Protein AF-A0A377DD03-F1 (afdb_monomer)

Solvent-accessible surface area (backbone atoms only — not comparable to full-atom values): 10450 Å² total; per-residue (Å²): 136,85,83,81,88,78,77,73,43,60,95,46,94,56,39,33,28,30,59,56,65,58,50,51,52,51,53,53,51,51,52,51,52,51,34,69,74,68,68,54,56,79,88,73,60,91,75,84,88,88,83,75,86,72,66,22,42,79,55,59,41,99,81,73,42,70,43,42,57,22,41,38,35,85,21,43,83,40,44,66,60,45,52,52,38,53,76,70,54,41,49,77,67,42,28,86,76,68,76,48,82,81,52,36,24,37,48,73,48,42,50,53,49,53,50,32,30,73,71,65,78,33,94,53,97,63,56,60,92,69,85,69,70,64,73,69,82,76,78,58,96,71,80,71,85,77,97,77,82,88,71,86,70,73,76,86,73,85,73,85,74,92,120

Nearest PDB structures (foldseek):
  6k79-assembly1_A  TM=8.846E-01  e=1.568E-05  Thermococcus kodakarensis KOD1
  6k78-assembly2_C-3  TM=9.388E-01  e=6.557E-05  Thermococcus kodakarensis KOD1
  5vm1-assembly1_A  TM=8.134E-01  e=2.816E-05  Brucella ovis ATCC 25840
  5vm1-assembly6_B  TM=8.526E-01  e=6.557E-05  Brucella ovis ATCC 25840
  3ifr-assembly3_B-2  TM=8.626E-01  e=2.114E-04  Rhodospirillum rubrum ATCC 11170

Foldseek 3Di:
DDDDDFDWDPPDVQFTWGDPVVVVVNVVVVVVVVCVVVVDDPVNDPDDDDDDQDFWAFDAAPVRHTQFTTTHLSHCPLVVVQVVCVVVVVQVVPCVPPVDGDDCRHNVSNVVVVVCCQVVVDPDPGGHNPDPPVVVPPPPPDPDDDDPPPDPPPPPDDDPPPD

pLDDT: mean 77.98, std 24.58, range [25.12, 97.31]

Mean predicted aligned error: 10.6 Å

Organism: Escherichia coli (NCBI:txid562)

Structure (mmCIF, N/CA/C/O backbone):
data_AF-A0A377DD03-F1
#
_entry.id   AF-A0A377DD03-F1
#
loop_
_atom_site.group_PDB
_atom_site.id
_atom_site.type_symbol
_atom_site.label_atom_id
_atom_site.label_alt_id
_atom_site.label_comp_id
_atom_site.label_asym_id
_atom_site.label_entity_id
_atom_site.label_seq_id
_atom_site.pdbx_PDB_ins_code
_atom_site.Cartn_x
_atom_site.Cartn_y
_atom_site.Cartn_z
_atom_site.occupancy
_atom_site.B_iso_or_equiv
_atom_site.auth_seq_id
_atom_site.auth_comp_id
_atom_site.auth_asym_id
_atom_site.auth_atom_id
_atom_site.pdbx_PDB_model_num
ATOM 1 N N . MET A 1 1 ? -12.851 15.167 17.782 1.00 70.62 1 MET A N 1
ATOM 2 C CA . MET A 1 1 ? -12.193 13.926 17.329 1.00 70.62 1 MET A CA 1
ATOM 3 C C . MET A 1 1 ? -10.802 14.255 16.816 1.00 70.62 1 MET A C 1
ATOM 5 O O . MET A 1 1 ? -10.672 15.134 15.965 1.00 70.62 1 MET A O 1
ATOM 9 N N . LYS A 1 2 ? -9.768 13.626 17.378 1.00 79.19 2 LYS A N 1
ATOM 10 C CA . LYS A 1 2 ? -8.372 13.896 17.029 1.00 79.19 2 LYS A CA 1
ATOM 11 C C . LYS A 1 2 ? -8.042 13.337 15.643 1.00 79.19 2 LYS A C 1
ATOM 13 O O . LYS A 1 2 ? -8.440 12.231 15.291 1.00 79.19 2 LYS A O 1
ATOM 18 N N . ARG A 1 3 ? -7.292 14.098 14.843 1.00 87.75 3 ARG A N 1
ATOM 19 C CA . ARG A 1 3 ? -6.663 13.587 13.617 1.00 87.75 3 ARG A CA 1
ATOM 20 C C . ARG A 1 3 ? -5.268 13.094 13.976 1.00 87.75 3 ARG A C 1
ATOM 22 O O . ARG A 1 3 ? -4.473 13.877 14.492 1.00 87.75 3 ARG A O 1
ATOM 29 N N . LEU A 1 4 ? -4.978 11.823 13.711 1.00 91.75 4 LEU A N 1
ATOM 30 C CA . LEU A 1 4 ? -3.625 11.287 13.843 1.00 91.75 4 LEU A CA 1
ATOM 31 C C . LEU A 1 4 ? -2.901 11.449 12.500 1.00 91.75 4 LEU A C 1
ATOM 33 O O . LEU A 1 4 ? -3.339 10.854 11.512 1.00 91.75 4 LEU A O 1
ATOM 37 N N . PRO A 1 5 ? -1.852 12.286 12.418 1.00 92.06 5 PRO A N 1
ATOM 38 C CA . PRO A 1 5 ? -1.042 12.361 11.216 1.00 92.06 5 PRO A CA 1
ATOM 39 C C . PRO A 1 5 ? -0.274 11.052 11.047 1.00 92.06 5 PRO A C 1
ATOM 41 O O . PRO A 1 5 ? 0.191 10.462 12.016 1.00 92.06 5 PRO A O 1
ATOM 44 N N . LEU A 1 6 ? -0.130 10.628 9.799 1.00 91.38 6 LEU A N 1
ATOM 45 C CA . LEU A 1 6 ? 0.630 9.448 9.422 1.00 91.38 6 LEU A CA 1
ATOM 46 C C . LEU A 1 6 ? 1.695 9.918 8.436 1.00 91.38 6 LEU A C 1
ATOM 48 O O . LEU A 1 6 ? 1.367 10.406 7.346 1.00 91.38 6 LEU A O 1
ATOM 52 N N . CYS A 1 7 ? 2.964 9.802 8.812 1.00 91.94 7 CYS A N 1
ATOM 53 C CA . CYS A 1 7 ? 4.076 10.295 8.004 1.00 91.94 7 CYS A CA 1
ATOM 54 C C . CYS A 1 7 ? 4.408 9.326 6.866 1.00 91.94 7 CYS A C 1
ATOM 56 O O . CYS A 1 7 ? 4.352 8.107 7.021 1.00 91.94 7 CYS A O 1
ATOM 58 N N . ALA A 1 8 ? 4.719 9.873 5.689 1.00 93.62 8 ALA A N 1
ATOM 59 C CA . ALA A 1 8 ? 5.322 9.087 4.620 1.00 93.62 8 ALA A CA 1
ATOM 60 C C . ALA A 1 8 ? 6.829 8.997 4.868 1.00 93.62 8 ALA A C 1
ATOM 62 O O . ALA A 1 8 ? 7.464 9.995 5.210 1.00 93.62 8 ALA A O 1
ATOM 63 N N . LEU A 1 9 ? 7.396 7.816 4.660 1.00 95.88 9 LEU A N 1
ATOM 64 C CA . LEU A 1 9 ? 8.833 7.595 4.725 1.00 95.88 9 LEU A CA 1
ATOM 65 C C . LEU A 1 9 ? 9.437 7.843 3.336 1.00 95.88 9 LEU A C 1
ATOM 67 O O . LEU A 1 9 ? 8.863 7.442 2.325 1.00 95.88 9 LEU A O 1
ATOM 71 N N . SER A 1 10 ? 10.598 8.494 3.276 1.00 95.25 10 SER A N 1
ATOM 72 C CA . SER A 1 10 ? 11.324 8.766 2.026 1.00 95.25 10 SER A CA 1
ATOM 73 C C . SER A 1 10 ? 12.794 8.364 2.184 1.00 95.25 10 SER A C 1
ATOM 75 O O . SER A 1 10 ? 13.660 9.235 2.277 1.00 95.25 10 SER A O 1
ATOM 77 N N . PRO A 1 11 ? 13.099 7.054 2.251 1.00 92.12 11 PRO A N 1
ATOM 78 C CA . PRO A 1 11 ? 14.461 6.575 2.501 1.00 92.12 11 PRO A CA 1
ATOM 79 C C . PRO A 1 11 ? 15.438 6.912 1.364 1.00 92.12 11 PRO A C 1
ATOM 81 O O . PRO A 1 11 ? 16.643 6.969 1.588 1.00 92.12 11 PRO A O 1
ATOM 84 N N . GLN A 1 12 ? 14.935 7.136 0.145 1.00 93.44 12 GLN A N 1
ATOM 85 C CA . GLN A 1 12 ? 15.714 7.568 -1.017 1.00 93.44 12 GLN A CA 1
ATOM 86 C C . GLN A 1 12 ? 14.920 8.594 -1.839 1.00 93.44 12 GLN A C 1
ATOM 88 O O . GLN A 1 12 ? 13.686 8.597 -1.784 1.00 93.44 12 GLN A O 1
ATOM 93 N N . PRO A 1 13 ? 15.583 9.446 -2.644 1.00 94.56 13 PRO A N 1
ATOM 94 C CA . PRO A 1 13 ? 14.894 10.356 -3.550 1.00 94.56 13 PRO A CA 1
ATOM 95 C C . PRO A 1 13 ? 13.894 9.631 -4.461 1.00 94.56 13 PRO A C 1
ATOM 97 O O . PRO A 1 13 ? 14.221 8.650 -5.129 1.00 94.56 13 PRO A O 1
ATOM 100 N N . GLY A 1 14 ? 12.655 10.124 -4.486 1.00 93.94 14 GLY A N 1
ATOM 101 C CA . GLY A 1 14 ? 11.568 9.540 -5.276 1.00 93.94 14 GLY A CA 1
ATOM 102 C C . GLY A 1 14 ? 10.924 8.292 -4.666 1.00 93.94 14 GLY A C 1
ATOM 103 O O . GLY A 1 14 ? 9.982 7.770 -5.260 1.00 93.94 14 GLY A O 1
ATOM 104 N N . TRP A 1 15 ? 11.386 7.822 -3.504 1.00 95.12 15 TRP A N 1
ATOM 105 C CA . TRP A 1 15 ? 10.738 6.741 -2.768 1.00 95.12 15 TRP A CA 1
ATOM 106 C C . TRP A 1 15 ? 9.686 7.326 -1.829 1.00 95.12 15 TRP A C 1
ATOM 108 O O . TRP A 1 15 ? 9.913 8.348 -1.187 1.00 95.12 15 TRP A O 1
ATOM 118 N N . ALA A 1 16 ? 8.531 6.681 -1.754 1.00 96.00 16 ALA A N 1
ATOM 119 C CA . ALA A 1 16 ? 7.448 7.058 -0.865 1.00 96.00 16 ALA A CA 1
ATOM 120 C C . ALA A 1 16 ? 6.885 5.791 -0.224 1.00 96.00 16 ALA A C 1
ATOM 122 O O . ALA A 1 16 ? 6.252 4.971 -0.886 1.00 96.00 16 ALA A O 1
ATOM 123 N N . GLU A 1 17 ? 7.127 5.635 1.070 1.00 95.31 17 GLU A N 1
ATOM 124 C CA . GLU A 1 17 ? 6.822 4.428 1.827 1.00 95.31 17 GLU A CA 1
ATOM 125 C C . GLU A 1 17 ? 5.899 4.704 3.017 1.00 95.31 17 GLU A C 1
ATOM 127 O O . GLU A 1 17 ? 5.704 5.848 3.442 1.00 95.31 17 GLU A O 1
ATOM 132 N N . ARG A 1 18 ? 5.312 3.635 3.557 1.00 94.38 18 ARG A N 1
ATOM 133 C CA . ARG A 1 18 ? 4.502 3.660 4.774 1.00 94.38 18 ARG A CA 1
ATOM 134 C C . ARG A 1 18 ? 4.904 2.541 5.714 1.00 94.38 18 ARG A C 1
ATOM 136 O O . ARG A 1 18 ? 4.910 1.383 5.297 1.00 94.38 18 ARG A O 1
ATOM 143 N N . ASP A 1 19 ? 5.133 2.880 6.976 1.00 94.19 19 ASP A N 1
ATOM 144 C CA . ASP A 1 19 ? 5.173 1.875 8.031 1.00 94.19 19 ASP A CA 1
ATOM 145 C C . ASP A 1 19 ? 3.760 1.295 8.218 1.00 94.19 19 ASP A C 1
ATOM 147 O O . ASP A 1 19 ? 2.799 1.999 8.546 1.00 94.19 19 ASP A O 1
ATOM 151 N N . MET A 1 20 ? 3.615 0.000 7.934 1.00 93.12 20 MET A N 1
ATOM 152 C CA . MET A 1 20 ? 2.328 -0.692 8.009 1.00 93.12 20 MET A CA 1
ATOM 153 C C . MET A 1 20 ? 1.897 -0.979 9.453 1.00 93.12 20 MET A C 1
ATOM 155 O O . MET A 1 20 ? 0.697 -1.050 9.720 1.00 93.12 20 MET A O 1
ATOM 159 N N . ALA A 1 21 ? 2.847 -1.125 10.381 1.00 92.19 21 ALA A N 1
ATOM 160 C CA . ALA A 1 21 ? 2.547 -1.312 11.794 1.00 92.19 21 ALA A CA 1
ATOM 161 C C . ALA A 1 21 ? 2.049 -0.001 12.416 1.00 92.19 21 ALA A C 1
ATOM 163 O O . ALA A 1 21 ? 1.025 -0.013 13.099 1.00 92.19 21 ALA A O 1
ATOM 164 N N . GLU A 1 22 ? 2.701 1.127 12.110 1.00 95.00 22 GLU A N 1
ATOM 165 C CA . GLU A 1 22 ? 2.238 2.460 12.524 1.00 95.00 22 GLU A CA 1
ATOM 166 C C . GLU A 1 22 ? 0.836 2.749 11.969 1.00 95.00 22 GLU A C 1
ATOM 168 O O . GLU A 1 22 ? -0.059 3.149 12.713 1.00 95.00 22 GLU A O 1
ATOM 173 N N . LEU A 1 23 ? 0.606 2.469 10.677 1.00 94.31 23 LEU A N 1
ATOM 174 C CA . LEU A 1 23 ? -0.711 2.622 10.051 1.00 94.31 23 LEU A CA 1
ATOM 175 C C . LEU A 1 23 ? -1.797 1.859 10.818 1.00 94.31 23 LEU A C 1
ATOM 177 O O . LEU A 1 23 ? -2.835 2.434 11.150 1.00 94.31 23 LEU A O 1
ATOM 181 N N . TRP A 1 24 ? -1.549 0.586 11.131 1.00 93.31 24 TRP A N 1
ATOM 182 C CA . TRP A 1 24 ? -2.497 -0.239 11.877 1.00 93.31 24 TRP A CA 1
ATOM 183 C C . TRP A 1 24 ? -2.745 0.295 13.292 1.00 93.31 24 TRP A C 1
ATOM 185 O O . TRP A 1 24 ? -3.896 0.416 13.719 1.00 93.31 24 TRP A O 1
ATOM 195 N N . GLN A 1 25 ? -1.684 0.676 14.006 1.00 94.81 25 GLN A N 1
ATOM 196 C CA . GLN A 1 25 ? -1.781 1.246 15.350 1.00 94.81 25 GLN A CA 1
ATOM 197 C C . GLN A 1 25 ? -2.593 2.546 15.361 1.00 94.81 25 GLN A C 1
ATOM 199 O O . GLN A 1 25 ? -3.467 2.712 16.213 1.00 94.81 25 GLN A O 1
ATOM 204 N N . CYS A 1 26 ? -2.371 3.440 14.396 1.00 95.25 26 CYS A N 1
ATOM 205 C CA . CYS A 1 26 ? -3.150 4.667 14.255 1.00 95.25 26 CYS A CA 1
ATOM 206 C C . CYS A 1 26 ? -4.628 4.382 13.963 1.00 95.25 26 CYS A C 1
ATOM 208 O O . CYS A 1 26 ? -5.491 5.004 14.581 1.00 95.25 26 CYS A O 1
ATOM 210 N N . CYS A 1 27 ? -4.942 3.432 13.074 1.00 94.38 27 CYS A N 1
ATOM 211 C CA . CYS A 1 27 ? -6.327 3.025 12.818 1.00 94.38 27 CYS A CA 1
ATOM 212 C C . CYS A 1 27 ? -7.013 2.532 14.101 1.00 94.38 27 CYS A C 1
ATOM 214 O O . CYS A 1 27 ? -8.110 2.990 14.425 1.00 94.38 27 CYS A O 1
ATOM 216 N N . MET A 1 28 ? -6.352 1.655 14.863 1.00 95.00 28 MET A N 1
ATOM 217 C CA . MET A 1 28 ? -6.873 1.147 16.137 1.00 95.00 28 MET A CA 1
ATOM 218 C C . MET A 1 28 ? -7.063 2.257 17.171 1.00 95.00 28 MET A C 1
ATOM 220 O O . MET A 1 28 ? -8.086 2.291 17.851 1.00 95.00 28 MET A O 1
ATOM 224 N N . ALA A 1 29 ? -6.114 3.188 17.272 1.00 95.75 29 ALA A N 1
ATOM 225 C CA . ALA A 1 29 ? -6.204 4.314 18.194 1.00 95.75 29 ALA A CA 1
ATOM 226 C C . ALA A 1 29 ? -7.400 5.226 17.875 1.00 95.75 29 ALA A C 1
ATOM 228 O O . ALA A 1 29 ? -8.153 5.575 18.780 1.00 95.75 29 ALA A O 1
ATOM 229 N N . VAL A 1 30 ? -7.619 5.559 16.597 1.00 95.62 30 VAL A N 1
ATOM 230 C CA . VAL A 1 30 ? -8.748 6.405 16.169 1.00 95.62 30 VAL A CA 1
ATOM 231 C C . VAL A 1 30 ? -10.092 5.715 16.407 1.00 95.62 30 VAL A C 1
ATOM 233 O O . VAL A 1 30 ? -11.029 6.361 16.871 1.00 95.62 30 VAL A O 1
ATOM 236 N N . ILE A 1 31 ? -10.196 4.413 16.118 1.00 94.81 31 ILE A N 1
ATOM 237 C CA . ILE A 1 31 ? -11.427 3.645 16.361 1.00 94.81 31 ILE A CA 1
ATOM 238 C C . ILE A 1 31 ? -11.730 3.586 17.860 1.00 94.81 31 ILE A C 1
ATOM 240 O O . ILE A 1 31 ? -12.855 3.867 18.262 1.00 94.81 31 ILE A O 1
ATOM 244 N N . ARG A 1 32 ? -10.733 3.287 18.700 1.00 94.62 32 ARG A N 1
ATOM 245 C CA . ARG A 1 32 ? -10.906 3.276 20.160 1.00 94.62 32 ARG A CA 1
ATOM 246 C C . ARG A 1 32 ? -11.341 4.639 20.685 1.00 94.62 32 ARG A C 1
ATOM 248 O O . ARG A 1 32 ? -12.317 4.713 21.419 1.00 94.62 32 ARG A O 1
ATOM 255 N N . GLU A 1 33 ? -10.677 5.714 20.260 1.00 95.44 33 GLU A N 1
ATOM 256 C CA . GLU A 1 33 ? -11.053 7.079 20.648 1.00 95.44 33 GLU A CA 1
ATOM 257 C C . GLU A 1 33 ? -12.499 7.404 20.243 1.00 95.44 33 GLU A C 1
ATOM 259 O O . GLU A 1 33 ? -13.233 7.999 21.031 1.00 95.44 33 GLU A O 1
ATOM 264 N N . LEU A 1 34 ? -12.936 6.983 19.049 1.00 95.00 34 LEU A N 1
ATOM 265 C CA . LEU A 1 34 ? -14.314 7.169 18.588 1.00 95.00 34 LEU A CA 1
ATOM 266 C C . LEU A 1 34 ? -15.330 6.472 19.498 1.00 95.00 34 LEU A C 1
ATOM 268 O O . LEU A 1 34 ? -16.335 7.080 19.868 1.00 95.00 34 LEU A O 1
ATOM 272 N N . LEU A 1 35 ? -15.084 5.207 19.845 1.00 95.12 35 LEU A N 1
ATOM 273 C CA . LEU A 1 35 ? -15.987 4.427 20.695 1.00 95.12 35 LEU A CA 1
ATOM 274 C C . LEU A 1 35 ? -16.048 5.015 22.103 1.00 95.12 35 LEU A C 1
ATOM 276 O O . LEU A 1 35 ? -17.138 5.291 22.597 1.00 95.12 35 LEU A O 1
ATOM 280 N N . THR A 1 36 ? -14.895 5.337 22.695 1.00 95.19 36 THR A N 1
ATOM 281 C CA . THR A 1 36 ? -14.833 5.997 24.006 1.00 95.19 36 THR A CA 1
ATOM 282 C C . THR A 1 36 ? -15.567 7.338 24.002 1.00 95.19 36 THR A C 1
ATOM 284 O O . THR A 1 36 ? -16.290 7.646 24.943 1.00 95.19 36 THR A O 1
ATOM 287 N N . HIS A 1 37 ? -15.400 8.147 22.952 1.00 95.12 37 HIS A N 1
ATOM 288 C CA . HIS A 1 37 ? -16.025 9.467 22.874 1.00 95.12 37 HIS A CA 1
ATOM 289 C C . HIS A 1 37 ? -17.536 9.407 22.615 1.00 95.12 37 HIS A C 1
ATOM 291 O O . HIS A 1 37 ? -18.275 10.242 23.129 1.00 95.12 37 HIS A O 1
ATOM 297 N N . SER A 1 38 ? -17.997 8.446 21.812 1.00 95.44 38 SER A N 1
ATOM 298 C CA . SER A 1 38 ? -19.418 8.287 21.479 1.00 95.44 38 SER A CA 1
ATOM 299 C C . SER A 1 38 ? -20.215 7.526 22.541 1.00 95.44 38 SER A C 1
ATOM 301 O O . SER A 1 38 ? -21.434 7.664 22.583 1.00 95.44 38 SER A O 1
ATOM 303 N N . GLY A 1 39 ? -19.550 6.715 23.372 1.00 95.75 39 GLY A N 1
ATOM 304 C CA . GLY A 1 39 ? -20.199 5.808 24.324 1.00 95.75 39 GLY A CA 1
ATOM 305 C C . GLY A 1 39 ? -20.939 4.640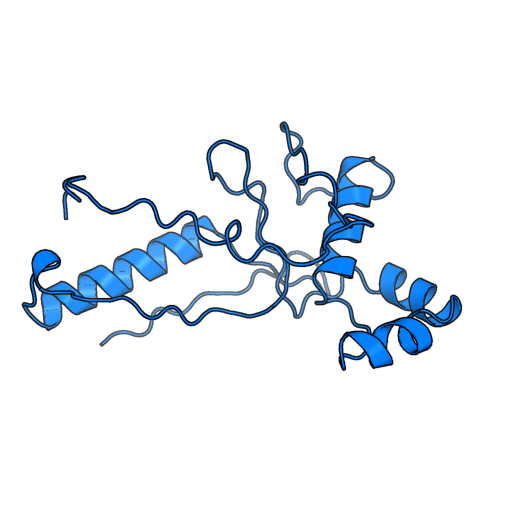 23.662 1.00 95.75 39 GLY A C 1
ATOM 306 O O . GLY A 1 39 ? -21.647 3.904 24.346 1.00 95.75 39 GLY A O 1
ATOM 307 N N . VAL A 1 40 ? -20.802 4.474 22.342 1.00 95.81 40 VAL A N 1
ATOM 308 C CA . VAL A 1 40 ? -21.412 3.377 21.585 1.00 95.81 40 VAL A CA 1
ATOM 309 C C . VAL A 1 40 ? -20.585 2.115 21.786 1.00 95.81 40 VAL A C 1
ATOM 311 O O . VAL A 1 40 ? -19.371 2.117 21.574 1.00 95.81 40 VAL A O 1
ATOM 314 N N . SER A 1 41 ? -21.251 1.025 22.160 1.00 95.38 41 SER A N 1
ATOM 315 C CA . SER A 1 41 ? -20.608 -0.282 22.277 1.00 95.38 41 SER A CA 1
ATOM 316 C C . SER A 1 41 ? -20.295 -0.858 20.898 1.00 95.38 41 SER A C 1
ATOM 318 O O . SER A 1 41 ? -21.066 -0.670 19.952 1.00 95.38 41 SER A O 1
ATOM 320 N N . GLY A 1 42 ? -19.199 -1.611 20.774 1.00 93.56 42 GLY A N 1
ATOM 321 C CA . GLY A 1 42 ? -18.828 -2.265 19.514 1.00 93.56 42 GLY A CA 1
ATOM 322 C C . GLY A 1 42 ? -19.931 -3.178 18.961 1.00 93.56 42 GLY A C 1
ATOM 323 O O . GLY A 1 42 ? -20.129 -3.253 17.752 1.00 93.56 42 GLY A O 1
ATOM 324 N N . GLU A 1 43 ? -20.714 -3.797 19.844 1.00 96.19 43 GLU A N 1
ATOM 325 C CA . GLU A 1 43 ? -21.843 -4.681 19.532 1.00 96.19 43 GLU A CA 1
ATOM 326 C C . GLU A 1 43 ? -23.019 -3.952 18.866 1.00 96.19 43 GLU A C 1
ATOM 328 O O . GLU A 1 43 ? -23.852 -4.586 18.222 1.00 96.19 43 GLU A O 1
ATOM 333 N N . GLN A 1 44 ? -23.103 -2.625 18.998 1.00 96.69 44 GLN A N 1
ATOM 334 C CA . GLN A 1 44 ? -24.154 -1.813 18.376 1.00 96.69 44 GLN A CA 1
ATOM 335 C C . GLN A 1 44 ? -23.801 -1.403 16.935 1.00 96.69 44 GLN A C 1
ATOM 337 O O . GLN A 1 44 ? -24.634 -0.827 16.231 1.00 96.69 44 GLN A O 1
ATOM 342 N N . ILE A 1 45 ? -22.577 -1.682 16.474 1.00 95.75 45 ILE A N 1
ATOM 343 C CA . ILE A 1 45 ? -22.109 -1.328 15.132 1.00 95.75 45 ILE A CA 1
ATOM 344 C C . ILE A 1 45 ? -22.629 -2.355 14.123 1.00 95.75 45 ILE A C 1
ATOM 346 O O . ILE A 1 45 ? -22.113 -3.462 14.005 1.00 95.75 45 ILE A O 1
ATOM 350 N N . VAL A 1 46 ? -23.630 -1.961 13.336 1.00 97.00 46 VAL A N 1
ATOM 351 C CA . VAL A 1 46 ? -24.263 -2.834 12.328 1.00 97.00 46 VAL A CA 1
ATOM 352 C C . VAL A 1 46 ? -23.491 -2.929 11.005 1.00 97.00 46 VAL A C 1
ATOM 354 O O . VAL A 1 46 ? -23.839 -3.731 10.141 1.00 97.00 46 VAL A O 1
ATOM 357 N N . GLY A 1 47 ? -22.453 -2.111 10.813 1.00 95.94 47 GLY A N 1
ATOM 358 C CA . GLY A 1 47 ? -21.657 -2.118 9.590 1.00 95.94 47 GLY A CA 1
ATOM 359 C C . GLY A 1 47 ? -20.439 -1.202 9.644 1.00 95.94 47 GLY A C 1
ATOM 360 O O . GLY A 1 47 ? -20.387 -0.250 10.419 1.00 95.94 47 GLY A O 1
ATOM 361 N N . ILE A 1 48 ? -19.458 -1.494 8.788 1.00 95.25 48 ILE A N 1
ATOM 362 C CA . ILE A 1 48 ? -18.215 -0.727 8.661 1.00 95.25 48 ILE A CA 1
ATOM 363 C C . ILE A 1 48 ? -17.997 -0.399 7.185 1.00 95.25 48 ILE A C 1
ATOM 365 O O . ILE A 1 48 ? -17.900 -1.291 6.343 1.00 95.25 48 ILE A O 1
ATOM 369 N N . GLY A 1 49 ? -17.903 0.894 6.877 1.00 96.31 49 GLY A N 1
ATOM 370 C CA . GLY A 1 49 ? -17.448 1.383 5.580 1.00 96.31 49 GLY A CA 1
ATOM 371 C C . GLY A 1 49 ? -15.950 1.659 5.624 1.00 96.31 49 GLY A C 1
ATOM 372 O O . GLY A 1 49 ? -15.487 2.402 6.486 1.00 96.31 49 GLY A O 1
ATOM 373 N N . ILE A 1 50 ? -15.190 1.081 4.695 1.00 93.56 50 ILE A N 1
ATOM 374 C CA . ILE A 1 50 ? -13.746 1.302 4.601 1.00 93.56 50 ILE A CA 1
ATOM 375 C C . ILE A 1 50 ? -13.469 2.200 3.399 1.00 93.56 50 ILE A C 1
ATOM 377 O O . ILE A 1 50 ? -13.800 1.860 2.265 1.00 93.56 50 ILE A O 1
ATOM 381 N N . SER A 1 51 ? -12.817 3.329 3.658 1.00 93.06 51 SER A N 1
ATOM 382 C CA . SER A 1 51 ? -12.171 4.145 2.636 1.00 93.06 51 SER A CA 1
ATOM 383 C C . SER A 1 51 ? -10.678 4.156 2.921 1.00 93.06 51 SER A C 1
ATOM 385 O O . SER A 1 51 ? -10.262 4.391 4.054 1.00 93.06 51 SER A O 1
ATOM 387 N N . ALA A 1 52 ? -9.875 3.878 1.901 1.00 89.38 52 ALA A N 1
ATOM 388 C CA . ALA A 1 52 ? -8.436 3.726 2.036 1.00 89.38 52 ALA A CA 1
ATOM 389 C C . ALA A 1 52 ? -7.708 4.395 0.873 1.00 89.38 52 ALA A C 1
ATOM 391 O O . ALA A 1 52 ? -8.294 4.725 -0.162 1.00 89.38 52 ALA A O 1
ATOM 392 N N . GLN A 1 53 ? -6.400 4.569 1.045 1.00 86.31 53 GLN A N 1
ATOM 393 C CA . GLN A 1 53 ? -5.536 4.982 -0.046 1.00 86.31 53 GLN A CA 1
ATOM 394 C C . GLN A 1 53 ? -5.630 3.967 -1.195 1.00 86.31 53 GLN A C 1
ATOM 396 O O . GLN A 1 53 ? -5.466 2.765 -0.999 1.00 86.31 53 GLN A O 1
ATOM 401 N N . GLY A 1 54 ? -5.886 4.462 -2.404 1.00 87.75 54 GLY A N 1
ATOM 402 C CA . GLY A 1 54 ? -5.863 3.638 -3.606 1.00 87.75 54 GLY A CA 1
ATOM 403 C C . GLY A 1 54 ? -4.443 3.414 -4.123 1.00 87.75 54 GLY A C 1
ATOM 404 O O . GLY A 1 54 ? -3.588 4.296 -4.008 1.00 87.75 54 GLY A O 1
ATOM 405 N N . LYS A 1 55 ? -4.244 2.281 -4.809 1.00 90.94 55 LYS A N 1
ATOM 406 C CA . LYS A 1 55 ? -2.994 1.920 -5.503 1.00 90.94 55 LYS A CA 1
ATOM 407 C C . LYS A 1 55 ? -1.792 1.783 -4.546 1.00 90.94 55 LYS A C 1
ATOM 409 O O . LYS A 1 55 ? -1.961 1.737 -3.333 1.00 90.94 55 LYS A O 1
ATOM 414 N N . GLY A 1 56 ? -0.581 1.666 -5.094 1.00 90.88 56 GLY A N 1
ATOM 415 C CA . GLY A 1 56 ? 0.602 1.278 -4.322 1.00 90.88 56 GLY A CA 1
ATOM 416 C C . GLY A 1 56 ? 0.692 -0.237 -4.121 1.00 90.88 56 GLY A C 1
ATOM 417 O O . GLY A 1 56 ? 0.033 -1.004 -4.829 1.00 90.88 56 GLY A O 1
ATOM 418 N N . LEU A 1 57 ? 1.532 -0.663 -3.180 1.00 92.31 57 LEU A N 1
ATOM 419 C CA . LEU A 1 57 ? 1.803 -2.069 -2.898 1.00 92.31 57 LEU A CA 1
ATOM 420 C C . LEU A 1 57 ? 1.995 -2.307 -1.398 1.00 92.31 57 LEU A C 1
ATOM 422 O O . LEU A 1 57 ? 2.887 -1.732 -0.782 1.00 92.31 57 LEU A O 1
ATOM 426 N N . PHE A 1 58 ? 1.174 -3.195 -0.845 1.00 92.31 58 PHE A N 1
ATOM 427 C CA . PHE A 1 58 ? 1.168 -3.591 0.561 1.00 92.31 58 PHE A CA 1
ATOM 428 C C . PHE A 1 58 ? 1.321 -5.112 0.589 1.00 92.31 58 PHE A C 1
ATOM 430 O O . PHE A 1 58 ? 0.389 -5.830 0.229 1.00 92.31 58 PHE A O 1
ATOM 437 N N . LEU A 1 59 ? 2.518 -5.598 0.915 1.00 89.38 59 LEU A N 1
ATOM 438 C CA . LEU A 1 59 ? 2.831 -7.025 0.882 1.00 89.38 59 LEU A CA 1
ATOM 439 C C . LEU A 1 59 ? 2.760 -7.615 2.286 1.00 89.38 59 LEU A C 1
ATOM 441 O O . LEU A 1 59 ? 3.398 -7.111 3.211 1.00 89.38 59 LEU A O 1
ATOM 445 N N . LEU A 1 60 ? 2.012 -8.705 2.410 1.00 87.94 60 LEU A N 1
ATOM 446 C CA . LEU A 1 60 ? 1.896 -9.495 3.626 1.00 87.94 60 LEU A CA 1
ATOM 447 C C . LEU A 1 60 ? 2.466 -10.894 3.387 1.00 87.94 60 LEU A C 1
ATOM 449 O O . LEU A 1 60 ? 2.408 -11.410 2.268 1.00 87.94 60 LEU A O 1
ATOM 453 N N . ASP A 1 61 ? 3.011 -11.496 4.438 1.00 83.69 61 ASP A N 1
ATOM 454 C CA . ASP A 1 61 ? 3.373 -12.906 4.456 1.00 83.69 61 ASP A CA 1
ATOM 455 C C . ASP A 1 61 ? 2.128 -13.795 4.659 1.00 83.69 61 ASP A C 1
ATOM 457 O O . ASP A 1 61 ? 0.997 -13.326 4.796 1.00 83.69 61 ASP A O 1
ATOM 461 N N . LYS A 1 62 ? 2.334 -15.114 4.701 1.00 85.12 62 LYS A N 1
ATOM 462 C CA . LYS A 1 62 ? 1.267 -16.107 4.930 1.00 85.12 62 LYS A CA 1
ATOM 463 C C . LYS A 1 62 ? 0.593 -16.022 6.309 1.00 85.12 62 LYS A C 1
ATOM 465 O O . LYS A 1 62 ? -0.414 -16.688 6.522 1.00 85.12 62 LYS A O 1
ATOM 470 N N . ASN A 1 63 ? 1.175 -15.268 7.237 1.00 87.44 63 ASN A N 1
ATOM 471 C CA . ASN A 1 63 ? 0.684 -15.044 8.592 1.00 87.44 63 ASN A CA 1
ATOM 472 C C . ASN A 1 63 ? 0.133 -13.617 8.760 1.00 87.44 63 ASN A C 1
ATOM 474 O O . ASN A 1 63 ? 0.063 -13.124 9.886 1.00 87.44 63 ASN A O 1
ATOM 478 N N . ASP A 1 64 ? -0.201 -12.945 7.652 1.00 86.00 64 ASP A N 1
ATOM 479 C CA . ASP A 1 64 ? -0.700 -11.570 7.602 1.00 86.00 64 ASP A CA 1
ATOM 480 C C . ASP A 1 64 ? 0.269 -10.524 8.195 1.00 86.00 64 ASP A C 1
ATOM 482 O O . ASP A 1 64 ? -0.140 -9.427 8.584 1.00 86.00 64 ASP A O 1
ATOM 486 N N . LYS A 1 65 ? 1.576 -10.822 8.249 1.00 85.31 65 LYS A N 1
ATOM 487 C CA . LYS A 1 65 ? 2.600 -9.877 8.715 1.00 85.31 65 LYS A CA 1
ATOM 488 C C . LYS A 1 65 ? 3.177 -9.069 7.553 1.00 85.31 65 LYS A C 1
ATOM 490 O O . LYS A 1 65 ? 3.470 -9.645 6.507 1.00 85.31 65 LYS A O 1
ATOM 495 N N . PRO A 1 66 ? 3.425 -7.758 7.725 1.00 87.56 66 PRO A N 1
ATOM 496 C CA . PRO A 1 66 ? 4.102 -6.952 6.712 1.00 87.56 66 PRO A CA 1
ATOM 497 C C . PRO A 1 66 ? 5.473 -7.524 6.322 1.00 87.56 66 PRO A C 1
ATOM 499 O O . PRO A 1 66 ? 6.334 -7.737 7.180 1.00 87.56 66 PRO A O 1
ATOM 502 N N . LEU A 1 67 ? 5.699 -7.713 5.018 1.00 86.12 67 LEU A N 1
ATOM 503 C CA . LEU A 1 67 ? 6.998 -8.122 4.455 1.00 86.12 67 LEU A CA 1
ATOM 504 C C . LEU A 1 67 ? 8.009 -6.962 4.363 1.00 86.12 67 LEU A C 1
ATOM 506 O O . LEU A 1 67 ? 9.178 -7.167 4.038 1.00 86.12 67 LEU A O 1
ATOM 510 N N . GLY A 1 68 ? 7.561 -5.744 4.656 1.00 87.75 68 GLY A N 1
ATOM 511 C CA . GLY A 1 68 ? 8.326 -4.505 4.624 1.00 87.75 68 GLY A CA 1
ATOM 512 C C . GLY A 1 68 ? 7.388 -3.306 4.743 1.00 87.75 68 GLY A C 1
ATOM 513 O O . GLY A 1 68 ? 6.200 -3.465 5.037 1.00 87.75 68 GLY A O 1
ATOM 514 N N . ASN A 1 69 ? 7.912 -2.109 4.487 1.00 92.94 69 ASN A N 1
ATOM 515 C CA . ASN A 1 69 ? 7.070 -0.926 4.335 1.00 92.94 69 ASN A CA 1
ATOM 516 C C . ASN A 1 69 ? 6.198 -1.052 3.081 1.00 92.94 69 ASN A C 1
ATOM 518 O O . ASN A 1 69 ? 6.621 -1.606 2.064 1.00 92.94 69 ASN A O 1
ATOM 522 N N . ALA A 1 70 ? 4.998 -0.478 3.118 1.00 92.94 70 ALA A N 1
ATOM 523 C CA . ALA A 1 70 ? 4.187 -0.375 1.916 1.00 92.94 70 ALA A CA 1
ATOM 524 C C . ALA A 1 70 ? 4.765 0.675 0.966 1.00 92.94 70 ALA A C 1
ATOM 526 O O . ALA A 1 70 ? 5.185 1.747 1.401 1.00 92.94 70 ALA A O 1
ATOM 527 N N . ILE A 1 71 ? 4.720 0.398 -0.334 1.00 93.94 71 ILE A N 1
ATOM 528 C CA . ILE A 1 71 ? 5.086 1.350 -1.383 1.00 93.94 71 ILE A CA 1
ATOM 529 C C . ILE A 1 71 ? 3.848 2.175 -1.721 1.00 93.94 71 ILE A C 1
ATOM 531 O O . ILE A 1 71 ? 2.831 1.642 -2.170 1.00 93.94 71 ILE A O 1
ATOM 535 N N . LEU A 1 72 ? 3.924 3.486 -1.518 1.00 94.75 72 LEU A N 1
ATOM 536 C CA . LEU A 1 72 ? 2.822 4.393 -1.805 1.00 94.75 72 LEU A CA 1
ATOM 537 C C . LEU A 1 72 ? 2.675 4.615 -3.306 1.00 94.75 72 LEU A C 1
ATOM 539 O O . LEU A 1 72 ? 3.617 4.505 -4.083 1.00 94.75 72 LEU A O 1
ATOM 543 N N . SER A 1 73 ? 1.479 5.013 -3.727 1.00 94.75 73 SER A N 1
ATOM 544 C CA . SER A 1 73 ? 1.213 5.298 -5.135 1.00 94.75 73 SER A CA 1
ATOM 545 C C . SER A 1 73 ? 2.107 6.410 -5.698 1.00 94.75 73 SER A C 1
ATOM 547 O O . SER A 1 73 ? 2.445 6.369 -6.870 1.00 94.75 73 SER A O 1
ATOM 549 N N . SER A 1 74 ? 2.520 7.385 -4.882 1.00 94.94 74 SER A N 1
ATOM 550 C CA . SER A 1 74 ? 3.429 8.471 -5.279 1.00 94.94 74 SER A CA 1
ATOM 551 C C . SER A 1 74 ? 4.889 8.040 -5.461 1.00 94.94 74 SER A C 1
ATOM 553 O O . SER A 1 74 ? 5.714 8.866 -5.848 1.00 94.94 74 SER A O 1
ATOM 555 N N . ASP A 1 75 ? 5.223 6.782 -5.169 1.00 95.94 75 ASP A N 1
ATOM 556 C CA . ASP A 1 75 ? 6.568 6.247 -5.329 1.00 95.94 75 ASP A CA 1
ATOM 557 C C . ASP A 1 75 ? 6.978 6.176 -6.810 1.00 95.94 75 ASP A C 1
ATOM 559 O O . ASP A 1 75 ? 6.189 5.848 -7.706 1.00 95.94 75 ASP A O 1
ATOM 563 N N . ARG A 1 76 ? 8.240 6.512 -7.076 1.00 95.75 76 ARG A N 1
ATOM 564 C CA . ARG A 1 76 ? 8.830 6.617 -8.414 1.00 95.75 76 ARG A CA 1
ATOM 565 C C . ARG A 1 76 ? 9.977 5.629 -8.635 1.00 95.75 76 ARG A C 1
ATOM 567 O O . ARG A 1 76 ? 10.619 5.672 -9.681 1.00 95.75 76 ARG A O 1
ATOM 574 N N . ARG A 1 77 ? 10.239 4.691 -7.724 1.00 93.75 77 ARG A N 1
ATOM 575 C CA . ARG A 1 77 ? 11.349 3.734 -7.877 1.00 93.75 77 ARG A CA 1
ATOM 576 C C . ARG A 1 77 ? 11.167 2.785 -9.068 1.00 93.75 77 ARG A C 1
ATOM 578 O O . ARG A 1 77 ? 12.136 2.244 -9.585 1.00 93.75 77 ARG A O 1
ATOM 585 N N . ALA A 1 78 ? 9.933 2.630 -9.553 1.00 93.94 78 ALA A N 1
ATOM 586 C CA . ALA A 1 78 ? 9.605 1.843 -10.741 1.00 93.94 78 ALA A CA 1
ATOM 587 C C . ALA A 1 78 ? 9.570 2.651 -12.058 1.00 93.94 78 ALA A C 1
ATOM 589 O O . ALA A 1 78 ? 9.063 2.148 -13.062 1.00 93.94 78 ALA A O 1
ATOM 590 N N . MET A 1 79 ? 10.082 3.892 -12.089 1.00 95.44 79 MET A N 1
ATOM 591 C CA . MET A 1 79 ? 10.049 4.738 -13.298 1.00 95.44 79 MET A CA 1
ATOM 592 C C . MET A 1 79 ? 10.683 4.060 -14.518 1.00 95.44 79 MET A C 1
ATOM 594 O O . MET A 1 79 ? 10.149 4.173 -15.616 1.00 95.44 79 MET A O 1
ATOM 598 N N . GLU A 1 80 ? 11.771 3.310 -14.337 1.00 94.06 80 GLU A N 1
ATOM 599 C CA . GLU A 1 80 ? 12.444 2.614 -15.441 1.00 94.06 80 GLU A CA 1
ATOM 600 C C . GLU A 1 80 ? 11.587 1.484 -16.042 1.00 94.06 80 GLU A C 1
ATOM 602 O O . GLU A 1 80 ? 11.618 1.251 -17.247 1.00 94.06 80 GLU A O 1
ATOM 607 N N . ILE A 1 81 ? 10.762 0.808 -15.231 1.00 93.69 81 ILE A N 1
ATOM 608 C CA . ILE A 1 81 ? 9.802 -0.191 -15.733 1.00 93.69 81 ILE A CA 1
ATOM 609 C C . ILE A 1 81 ? 8.753 0.500 -16.610 1.00 93.69 81 ILE A C 1
ATOM 611 O O . ILE A 1 81 ? 8.463 0.029 -17.706 1.00 93.69 81 ILE A O 1
ATOM 615 N N . VAL A 1 82 ? 8.222 1.636 -16.146 1.00 95.56 82 VAL A N 1
ATOM 616 C CA . VAL A 1 82 ? 7.243 2.430 -16.903 1.00 95.56 82 VAL A CA 1
ATOM 617 C C . VAL A 1 82 ? 7.840 2.933 -18.213 1.00 95.56 82 VAL A C 1
ATOM 619 O O . VAL A 1 82 ? 7.176 2.829 -19.239 1.00 95.56 82 VAL A O 1
ATOM 622 N N . ARG A 1 83 ? 9.082 3.434 -18.194 1.00 96.69 83 ARG A N 1
ATOM 623 C CA . ARG A 1 83 ? 9.784 3.936 -19.384 1.00 96.69 83 ARG A CA 1
ATOM 624 C C . ARG A 1 83 ? 9.885 2.862 -20.467 1.00 96.69 83 ARG A C 1
ATOM 626 O O . ARG A 1 83 ? 9.485 3.106 -21.596 1.00 96.69 83 ARG A O 1
ATOM 633 N N . ARG A 1 84 ? 10.314 1.651 -20.100 1.00 95.88 84 ARG A N 1
ATOM 634 C CA . ARG A 1 84 ? 10.389 0.516 -21.038 1.00 95.88 84 ARG A CA 1
ATOM 635 C C . ARG A 1 84 ? 9.025 0.128 -21.589 1.00 95.88 84 ARG A C 1
ATOM 637 O O . ARG A 1 84 ? 8.867 -0.049 -22.784 1.00 95.88 84 ARG A O 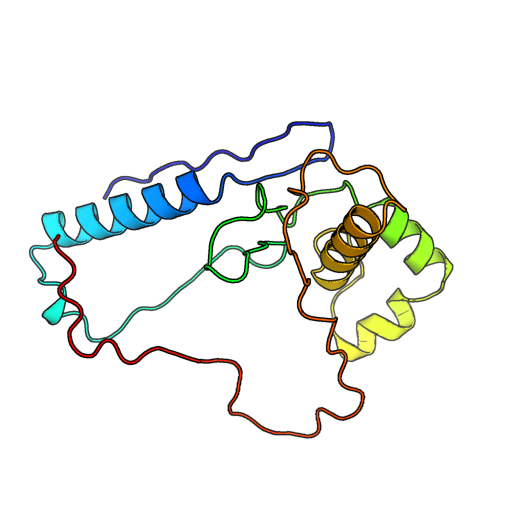1
ATOM 644 N N . TRP A 1 85 ? 8.009 0.051 -20.736 1.00 95.75 85 TRP A N 1
ATOM 645 C CA . TRP A 1 85 ? 6.659 -0.289 -21.189 1.00 95.75 85 TRP A CA 1
ATOM 646 C C . TRP A 1 85 ? 6.044 0.774 -22.105 1.00 95.75 85 TRP A C 1
ATOM 648 O O . TRP A 1 85 ? 5.228 0.434 -22.958 1.00 95.75 85 TRP A O 1
ATOM 658 N N . GLN A 1 86 ? 6.41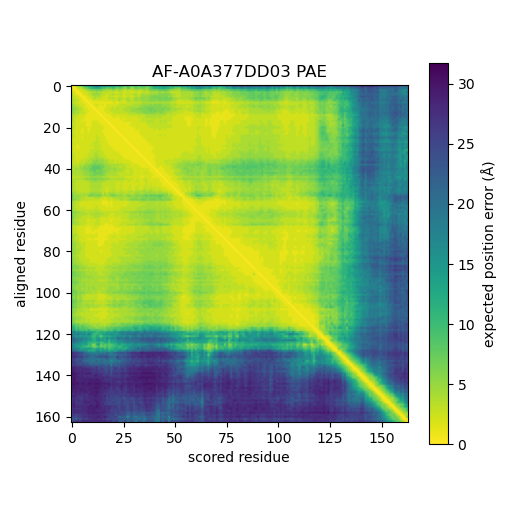9 2.045 -21.948 1.00 95.88 86 GLN A N 1
ATOM 659 C CA . GLN A 1 86 ? 6.067 3.086 -22.914 1.00 95.88 86 GLN A CA 1
ATOM 660 C C . GLN A 1 86 ? 6.744 2.835 -24.266 1.00 95.88 86 GLN A C 1
ATOM 662 O O . GLN A 1 86 ? 6.060 2.860 -25.283 1.00 95.88 86 GLN A O 1
ATOM 667 N N . GLU A 1 87 ? 8.044 2.530 -24.274 1.00 97.31 87 GLU A N 1
ATOM 668 C CA . GLU A 1 87 ? 8.787 2.174 -25.495 1.00 97.31 87 GLU A CA 1
ATOM 669 C C . GLU A 1 87 ? 8.197 0.921 -26.184 1.00 97.31 87 GLU A C 1
ATOM 671 O O . GLU A 1 87 ? 8.106 0.876 -27.408 1.00 97.31 87 GLU A O 1
ATOM 676 N N . ASP A 1 88 ? 7.698 -0.049 -25.410 1.00 96.50 88 ASP A N 1
ATOM 677 C CA . ASP A 1 88 ? 7.070 -1.292 -25.894 1.00 96.50 88 ASP A CA 1
ATOM 678 C C . ASP A 1 88 ? 5.613 -1.122 -26.399 1.00 96.50 88 ASP A C 1
ATOM 680 O O . ASP A 1 88 ? 4.948 -2.103 -26.774 1.00 96.50 88 ASP A O 1
ATOM 684 N N . GLY A 1 89 ? 5.064 0.097 -26.363 1.00 96.00 89 GLY A N 1
ATOM 685 C CA . GLY A 1 89 ? 3.686 0.378 -26.778 1.00 96.00 89 GLY A CA 1
ATOM 686 C C . GLY A 1 89 ? 2.625 -0.312 -25.905 1.00 96.00 89 GLY A C 1
ATOM 687 O O . GLY A 1 89 ? 1.603 -0.813 -26.390 1.00 96.00 89 GLY A O 1
ATOM 688 N N . ILE A 1 90 ? 2.901 -0.459 -24.604 1.00 95.06 90 ILE A N 1
ATOM 689 C CA . ILE A 1 90 ? 1.940 -0.994 -23.628 1.00 95.06 90 ILE A CA 1
ATOM 690 C C . ILE A 1 90 ? 0.779 -0.028 -23.343 1.00 95.06 90 ILE A C 1
ATOM 692 O O . ILE A 1 90 ? -0.346 -0.523 -23.212 1.00 95.06 90 ILE A O 1
ATOM 696 N N . PRO A 1 91 ? 0.966 1.306 -23.234 1.00 94.25 91 PRO A N 1
ATOM 697 C CA . PRO A 1 91 ? -0.134 2.228 -22.946 1.00 94.25 91 PRO A CA 1
ATOM 698 C C . PRO A 1 91 ? -1.314 2.115 -23.923 1.00 94.25 91 PRO A C 1
ATOM 700 O O . PRO A 1 91 ? -2.466 2.125 -23.487 1.00 94.25 91 PRO A O 1
ATOM 703 N N . GLU A 1 92 ? -1.039 1.925 -25.212 1.00 95.00 92 GLU A N 1
ATOM 704 C CA . GLU A 1 92 ? -2.024 1.808 -26.295 1.00 95.00 92 GLU A CA 1
ATOM 705 C C . GLU A 1 92 ? -2.872 0.542 -26.143 1.00 95.00 92 GLU A C 1
ATOM 707 O O . GLU A 1 92 ? -4.064 0.533 -26.450 1.00 95.00 92 GLU A O 1
ATOM 712 N N . LYS A 1 93 ? -2.266 -0.527 -25.618 1.00 94.00 93 LYS A N 1
ATOM 713 C CA . LYS A 1 93 ? -2.938 -1.801 -25.331 1.00 94.00 93 LYS A CA 1
ATOM 714 C C . LYS A 1 93 ? -3.712 -1.743 -24.014 1.00 94.00 93 LYS A C 1
ATOM 716 O O . LYS A 1 93 ? -4.765 -2.364 -23.887 1.00 94.00 93 LYS A O 1
ATOM 721 N N . LEU A 1 94 ? -3.190 -1.015 -23.025 1.00 92.94 94 LEU A N 1
ATOM 722 C CA . LEU A 1 94 ? -3.736 -0.962 -21.670 1.00 92.94 94 LEU A CA 1
ATOM 723 C C . LEU A 1 94 ? -4.956 -0.039 -21.569 1.00 92.94 94 LEU A C 1
ATOM 725 O O . LEU A 1 94 ? -5.967 -0.417 -20.974 1.00 92.94 94 LEU A O 1
ATOM 729 N N . TYR A 1 95 ? -4.875 1.161 -22.146 1.00 94.12 95 TYR A N 1
ATOM 730 C CA . TYR A 1 95 ? -5.877 2.209 -21.951 1.00 94.12 95 TYR A CA 1
ATOM 731 C C . TYR A 1 95 ? -7.303 1.808 -22.374 1.00 94.12 95 TYR A C 1
ATOM 733 O O . TYR A 1 95 ? -8.228 2.081 -21.604 1.00 94.12 95 TYR A O 1
ATOM 741 N N . PRO A 1 96 ? -7.536 1.111 -23.508 1.00 96.56 96 PRO A N 1
ATOM 742 C CA . PRO A 1 96 ? -8.880 0.665 -23.885 1.00 96.56 96 PRO A CA 1
ATOM 743 C C . PRO A 1 96 ? -9.539 -0.257 -22.849 1.00 96.56 96 PRO A C 1
ATOM 745 O O . PRO A 1 96 ? -10.764 -0.264 -22.729 1.00 96.56 96 PRO A O 1
ATOM 748 N N . LEU A 1 97 ? -8.730 -1.005 -22.089 1.00 94.06 97 LEU A N 1
ATOM 749 C CA . LEU A 1 97 ? -9.184 -1.982 -21.100 1.00 94.06 97 LEU A CA 1
ATOM 750 C C . LEU A 1 97 ? -9.377 -1.360 -19.715 1.00 94.06 97 LEU A C 1
ATOM 752 O O . LEU A 1 97 ? -10.364 -1.642 -19.042 1.00 94.06 97 LEU A O 1
ATOM 756 N N . THR A 1 98 ? -8.429 -0.533 -19.275 1.00 91.69 98 THR A N 1
ATOM 757 C CA . THR A 1 98 ? -8.392 -0.028 -17.892 1.00 91.69 98 THR A CA 1
ATOM 758 C C . THR A 1 98 ? -8.934 1.384 -17.750 1.00 91.69 98 THR A C 1
ATOM 760 O O . THR A 1 98 ? -9.265 1.796 -16.639 1.00 91.69 98 THR A O 1
ATOM 763 N N . ARG A 1 99 ? -8.981 2.146 -18.852 1.00 94.88 99 AR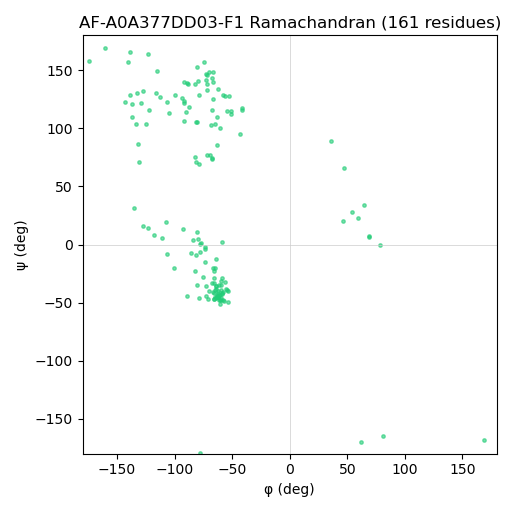G A N 1
ATOM 764 C CA . ARG A 1 99 ? -9.222 3.598 -18.865 1.00 94.88 99 ARG A CA 1
ATOM 765 C C . ARG A 1 99 ? -8.257 4.371 -17.960 1.00 94.88 99 ARG A C 1
ATOM 767 O O . ARG A 1 99 ? -8.582 5.446 -17.463 1.00 94.88 99 ARG A O 1
ATOM 774 N N . GLN A 1 100 ? -7.059 3.826 -17.751 1.00 91.31 100 GLN A N 1
ATOM 775 C CA . GLN A 1 100 ? -6.001 4.421 -16.941 1.00 91.31 100 GLN A CA 1
ATOM 776 C C . GLN A 1 100 ? -4.704 4.492 -17.749 1.00 91.31 100 GLN A C 1
ATOM 778 O O . GLN A 1 100 ? -4.298 3.521 -18.385 1.00 91.31 100 GLN A O 1
ATOM 783 N N . THR A 1 101 ? -4.056 5.657 -17.730 1.00 92.06 101 THR A N 1
ATOM 784 C CA . THR A 1 101 ? -2.734 5.869 -18.341 1.00 92.06 101 THR A CA 1
ATOM 785 C C . THR A 1 101 ? -1.661 5.131 -17.556 1.00 92.06 101 THR A C 1
ATOM 787 O O . THR A 1 101 ? -1.774 5.015 -16.348 1.00 92.06 101 THR A O 1
ATOM 790 N N . LEU A 1 102 ? -0.593 4.643 -18.182 1.00 92.56 102 LEU A N 1
ATOM 791 C CA . LEU A 1 102 ? 0.467 3.943 -17.450 1.00 92.56 102 LEU A CA 1
ATOM 792 C C . LEU A 1 102 ? 1.310 4.911 -16.591 1.00 92.56 102 LEU A C 1
ATOM 794 O O . LEU A 1 102 ? 1.768 5.938 -17.080 1.00 92.56 102 LEU A O 1
ATOM 798 N N . TRP A 1 103 ? 1.557 4.559 -15.324 1.00 94.06 103 TRP A N 1
ATOM 799 C CA . TRP A 1 103 ? 2.434 5.301 -14.398 1.00 94.06 103 TRP A CA 1
ATOM 800 C C . TRP A 1 103 ? 2.876 4.415 -13.222 1.00 94.06 103 TRP A C 1
ATOM 802 O O . TRP A 1 103 ? 2.336 3.324 -13.038 1.00 94.06 103 TRP A O 1
ATOM 812 N N . THR A 1 104 ? 3.841 4.878 -12.422 1.00 92.38 104 THR A N 1
ATOM 813 C CA . THR A 1 104 ? 4.572 4.055 -11.435 1.00 92.38 104 THR A CA 1
ATOM 814 C C . THR A 1 104 ? 3.727 3.485 -10.311 1.00 92.38 104 THR A C 1
ATOM 816 O O . THR A 1 104 ? 3.955 2.353 -9.899 1.00 92.38 104 THR A O 1
ATOM 819 N N . GLY A 1 105 ? 2.729 4.230 -9.845 1.00 88.94 105 GLY A N 1
ATOM 820 C CA . GLY A 1 105 ? 1.839 3.787 -8.780 1.00 88.94 105 GLY A CA 1
ATOM 821 C C . GLY A 1 105 ? 0.839 2.720 -9.214 1.00 88.94 105 GLY A C 1
ATOM 822 O O . GLY A 1 105 ? 0.064 2.260 -8.380 1.00 88.94 105 GLY A O 1
ATOM 823 N N . HIS A 1 106 ? 0.804 2.315 -10.489 1.00 90.12 106 HIS A N 1
ATOM 824 C CA . HIS A 1 106 ? -0.057 1.213 -10.904 1.00 90.12 106 HIS A CA 1
ATOM 825 C C . HIS A 1 106 ? 0.325 -0.093 -10.198 1.00 90.12 106 HIS A C 1
ATOM 827 O O . HIS A 1 106 ? 1.496 -0.472 -10.234 1.00 90.12 106 HIS A O 1
ATOM 833 N N . PRO A 1 107 ? -0.652 -0.850 -9.656 1.00 84.56 107 PRO A N 1
ATOM 834 C CA . PRO A 1 107 ? -0.369 -2.121 -8.993 1.00 84.56 107 PRO A CA 1
ATOM 835 C C . PRO A 1 107 ? 0.440 -3.091 -9.862 1.00 84.56 107 PRO A C 1
ATOM 837 O O . PRO A 1 107 ? 1.386 -3.696 -9.377 1.00 84.56 107 PRO A O 1
ATOM 840 N N . GLY A 1 108 ? 0.154 -3.183 -11.168 1.00 87.81 108 GLY A N 1
ATOM 841 C CA . GLY A 1 108 ? 0.922 -4.046 -12.078 1.00 87.81 108 GLY A CA 1
ATOM 842 C C . GLY A 1 108 ? 2.405 -3.668 -12.190 1.00 87.81 108 GLY A C 1
ATOM 843 O O . GLY A 1 108 ? 3.266 -4.544 -12.272 1.00 87.81 108 GLY A O 1
ATOM 844 N N . VAL A 1 109 ? 2.719 -2.372 -12.130 1.00 91.06 109 VAL A N 1
ATOM 845 C CA . VAL A 1 109 ? 4.102 -1.874 -12.130 1.00 91.06 109 VAL A CA 1
ATOM 846 C C . VAL A 1 109 ? 4.776 -2.197 -10.796 1.00 91.06 109 VAL A C 1
ATOM 848 O O . VAL A 1 109 ? 5.881 -2.737 -10.781 1.00 91.06 109 VAL A O 1
ATOM 851 N N . ALA A 1 110 ? 4.096 -1.922 -9.681 1.00 88.62 110 ALA A N 1
ATOM 852 C CA . ALA A 1 110 ? 4.633 -2.162 -8.347 1.00 88.62 110 ALA A CA 1
ATOM 853 C C . ALA A 1 110 ? 4.865 -3.659 -8.067 1.00 88.62 110 ALA A C 1
ATOM 855 O O . ALA A 1 110 ? 5.898 -4.027 -7.512 1.00 88.62 110 ALA A O 1
ATOM 856 N N . VAL A 1 111 ? 3.971 -4.545 -8.521 1.00 88.12 111 VAL A N 1
ATOM 857 C CA . VAL A 1 111 ? 4.179 -5.999 -8.415 1.00 88.12 111 VAL A CA 1
ATOM 858 C C . VAL A 1 111 ? 5.350 -6.451 -9.291 1.00 88.12 111 VAL A C 1
ATOM 860 O O . VAL A 1 111 ? 6.174 -7.235 -8.834 1.00 88.12 111 VAL A O 1
ATOM 863 N N . THR A 1 112 ? 5.492 -5.926 -10.514 1.00 89.19 112 THR A N 1
ATOM 864 C CA . THR A 1 112 ? 6.650 -6.245 -11.377 1.00 89.19 112 THR A CA 1
ATOM 865 C C . THR A 1 112 ? 7.968 -5.849 -10.714 1.00 89.19 112 THR A C 1
ATOM 867 O O . THR A 1 112 ? 8.959 -6.574 -10.800 1.00 89.19 112 THR A O 1
ATOM 870 N N . LEU A 1 113 ? 7.987 -4.702 -10.036 1.00 88.31 113 LEU A N 1
ATOM 871 C CA . LEU A 1 113 ? 9.133 -4.270 -9.250 1.00 88.31 113 LEU A CA 1
ATOM 872 C C . LEU A 1 113 ? 9.440 -5.258 -8.110 1.00 88.31 113 LEU A C 1
ATOM 874 O O . LEU A 1 113 ? 10.597 -5.644 -7.955 1.00 88.31 113 LEU A O 1
ATOM 878 N N . ALA A 1 114 ? 8.429 -5.676 -7.343 1.00 86.19 114 ALA A N 1
ATOM 879 C CA . ALA A 1 114 ? 8.598 -6.634 -6.250 1.00 86.19 114 ALA A CA 1
ATOM 880 C C . ALA A 1 114 ? 9.062 -8.017 -6.736 1.00 86.19 114 ALA A C 1
ATOM 882 O O . ALA A 1 114 ? 9.930 -8.623 -6.115 1.00 86.19 114 ALA A O 1
ATOM 883 N N . GLU A 1 115 ? 8.560 -8.495 -7.877 1.00 84.38 115 GLU A N 1
ATOM 884 C CA . GLU A 1 115 ? 9.044 -9.741 -8.481 1.00 84.38 115 GLU A CA 1
ATOM 885 C C . GLU A 1 115 ? 10.518 -9.638 -8.878 1.00 84.38 115 GLU A C 1
ATOM 887 O O . GLU A 1 115 ? 11.300 -10.526 -8.554 1.00 84.38 115 GLU A O 1
ATOM 892 N N . ARG A 1 116 ? 10.933 -8.535 -9.519 1.00 82.94 116 ARG A N 1
ATOM 893 C CA . ARG A 1 116 ? 12.344 -8.326 -9.896 1.00 82.94 116 ARG A CA 1
ATOM 894 C C . ARG A 1 116 ? 13.265 -8.221 -8.685 1.00 82.94 116 ARG A C 1
ATOM 896 O O . ARG A 1 116 ? 14.406 -8.673 -8.760 1.00 82.94 116 ARG A O 1
ATOM 903 N N . ALA A 1 117 ? 12.775 -7.615 -7.605 1.00 81.12 117 ALA A N 1
ATOM 904 C CA . ALA A 1 117 ? 13.459 -7.571 -6.321 1.00 81.12 117 ALA A CA 1
ATOM 905 C C . ALA A 1 1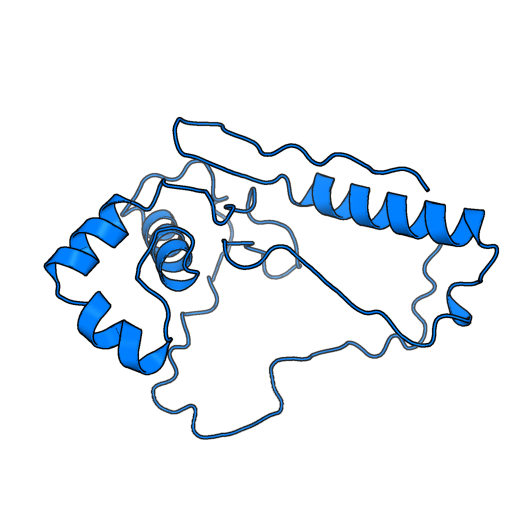17 ? 13.688 -8.987 -5.774 1.00 81.12 117 ALA A C 1
ATOM 907 O O . ALA A 1 117 ? 14.819 -9.371 -5.492 1.00 81.12 117 ALA A O 1
ATOM 908 N N . ARG A 1 118 ? 12.621 -9.792 -5.727 1.00 74.38 118 ARG A N 1
ATOM 909 C CA . ARG A 1 118 ? 12.650 -11.176 -5.240 1.00 74.38 118 ARG A CA 1
ATOM 910 C C . ARG A 1 118 ? 13.555 -12.088 -6.072 1.00 74.38 118 ARG A C 1
ATOM 912 O O . ARG A 1 118 ? 14.245 -12.934 -5.520 1.00 74.38 118 ARG A O 1
ATOM 919 N N . THR A 1 119 ? 13.565 -11.951 -7.399 1.00 74.44 119 THR A N 1
ATOM 920 C CA . THR A 1 119 ? 14.404 -12.787 -8.279 1.00 74.44 119 THR A CA 1
ATOM 921 C C . THR A 1 119 ? 15.866 -12.338 -8.332 1.00 74.44 119 THR A C 1
ATOM 923 O O . THR A 1 119 ? 16.633 -12.867 -9.135 1.00 74.44 119 THR A O 1
ATOM 926 N N . GLY A 1 120 ? 16.262 -11.333 -7.541 1.00 68.56 120 GLY A N 1
ATOM 927 C CA . GLY A 1 120 ? 17.615 -10.771 -7.546 1.00 68.56 120 GLY A CA 1
ATOM 928 C C . GLY A 1 120 ? 17.966 -9.998 -8.822 1.00 68.56 120 GLY A C 1
ATOM 929 O O . GLY A 1 120 ? 19.099 -9.553 -8.990 1.00 68.56 120 GLY A O 1
ATOM 930 N N . THR A 1 121 ? 17.002 -9.801 -9.726 1.00 58.41 121 THR A N 1
ATOM 931 C CA . THR A 1 121 ? 17.167 -9.007 -10.954 1.00 58.41 121 THR A CA 1
ATOM 932 C C . THR A 1 121 ? 17.210 -7.503 -10.649 1.00 58.41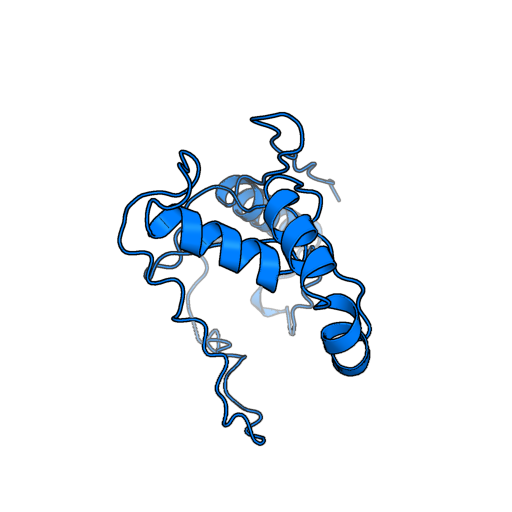 121 THR A C 1
ATOM 934 O O . THR A 1 121 ? 17.631 -6.705 -11.485 1.00 58.41 121 THR A O 1
ATOM 937 N N . LEU A 1 122 ? 16.799 -7.106 -9.441 1.00 59.69 122 LEU A N 1
ATOM 938 C CA . LEU A 1 122 ? 16.942 -5.770 -8.875 1.00 59.69 122 LEU A CA 1
ATOM 939 C C . LEU A 1 122 ? 17.333 -5.899 -7.395 1.00 59.69 122 LEU A C 1
ATOM 941 O O . LEU A 1 122 ? 16.670 -6.608 -6.648 1.00 59.69 122 LEU A O 1
ATOM 945 N N . ARG A 1 123 ? 18.395 -5.221 -6.941 1.00 54.41 123 ARG A N 1
ATOM 946 C CA . ARG A 1 123 ? 18.738 -5.203 -5.507 1.00 54.41 123 ARG A CA 1
ATOM 947 C C . ARG A 1 123 ? 17.660 -4.455 -4.723 1.00 54.41 123 ARG A C 1
ATOM 949 O O . ARG A 1 123 ? 17.385 -3.294 -5.023 1.00 54.41 123 ARG A O 1
ATOM 956 N N . ALA A 1 124 ? 17.088 -5.094 -3.708 1.00 61.31 124 ALA A N 1
ATOM 957 C CA . ALA A 1 124 ? 16.046 -4.509 -2.876 1.00 61.31 124 ALA A CA 1
ATOM 958 C C . ALA A 1 124 ? 16.332 -4.739 -1.392 1.00 61.31 124 ALA A C 1
ATOM 960 O O . ALA A 1 124 ? 16.078 -5.809 -0.862 1.00 61.31 124 ALA A O 1
ATOM 961 N N . ASN A 1 125 ? 16.790 -3.693 -0.705 1.00 62.72 125 ASN A N 1
ATOM 962 C CA . ASN A 1 125 ? 16.994 -3.723 0.748 1.00 62.72 125 ASN A CA 1
ATOM 963 C C . ASN A 1 125 ? 15.695 -3.430 1.534 1.00 62.72 125 ASN A C 1
ATOM 965 O O . ASN A 1 125 ? 15.731 -3.268 2.749 1.00 62.72 125 ASN A O 1
ATOM 969 N N . TRP A 1 126 ? 14.562 -3.278 0.837 1.00 66.69 126 TRP A N 1
ATOM 970 C CA . TRP A 1 126 ? 13.261 -2.866 1.386 1.00 66.69 126 TRP A CA 1
ATOM 971 C C . TRP A 1 126 ? 12.241 -4.009 1.476 1.00 66.69 126 TRP A C 1
ATOM 973 O O . TRP A 1 126 ? 11.172 -3.827 2.056 1.00 66.69 126 TRP A O 1
ATOM 983 N N . LEU A 1 127 ? 12.558 -5.174 0.906 1.00 66.25 127 LEU A N 1
ATOM 984 C CA . LEU A 1 127 ? 11.740 -6.382 0.957 1.00 66.25 127 LEU A CA 1
ATOM 985 C C . LEU A 1 127 ? 12.495 -7.425 1.789 1.00 66.25 127 LEU A C 1
ATOM 987 O O . LEU A 1 127 ? 13.669 -7.668 1.523 1.00 66.25 127 LEU A O 1
ATOM 991 N N . ARG A 1 128 ? 11.858 -8.005 2.812 1.00 63.69 128 ARG A N 1
ATOM 992 C CA . ARG A 1 128 ? 12.464 -9.090 3.603 1.00 63.69 128 ARG A CA 1
ATOM 993 C C . ARG A 1 128 ? 12.527 -10.387 2.785 1.00 63.69 128 ARG A C 1
ATOM 995 O O . ARG A 1 128 ? 11.616 -10.659 2.008 1.00 63.69 128 ARG A O 1
ATOM 1002 N N . ASP A 1 129 ? 13.574 -11.185 3.006 1.00 57.19 129 ASP A N 1
ATOM 1003 C CA . ASP A 1 129 ? 13.904 -12.392 2.219 1.00 57.19 129 ASP A CA 1
ATOM 1004 C C . ASP A 1 129 ? 13.047 -13.643 2.518 1.00 57.19 129 ASP A C 1
ATOM 1006 O O . ASP A 1 129 ? 13.236 -14.687 1.896 1.00 57.19 129 ASP A O 1
ATOM 1010 N N . ASP A 1 130 ? 12.062 -13.572 3.414 1.00 52.06 130 ASP A N 1
ATOM 1011 C CA . ASP A 1 130 ? 11.312 -14.759 3.833 1.00 52.06 130 ASP A CA 1
ATOM 1012 C C . ASP A 1 130 ? 10.044 -15.002 3.008 1.00 52.06 130 ASP A C 1
ATOM 1014 O O . ASP A 1 130 ? 9.144 -14.166 2.965 1.00 52.06 130 ASP A O 1
ATOM 1018 N N . ASP A 1 131 ? 9.968 -16.201 2.412 1.00 46.81 131 ASP A N 1
ATOM 1019 C CA . ASP A 1 131 ? 8.764 -16.962 2.022 1.00 46.81 131 ASP A CA 1
ATOM 1020 C C . ASP A 1 131 ? 7.651 -16.187 1.281 1.00 46.81 131 ASP A C 1
ATOM 1022 O O . ASP A 1 131 ? 6.498 -16.629 1.204 1.00 46.81 131 ASP A O 1
ATOM 1026 N N . ALA A 1 132 ? 7.992 -15.046 0.679 1.00 47.50 132 ALA A N 1
ATOM 1027 C CA . ALA A 1 132 ? 7.123 -14.249 -0.163 1.00 47.50 132 ALA A CA 1
ATOM 1028 C C . ALA A 1 132 ? 6.913 -14.988 -1.487 1.00 47.50 132 ALA A C 1
ATOM 1030 O O . ALA A 1 132 ? 7.447 -14.630 -2.540 1.00 47.50 132 ALA A O 1
ATOM 1031 N N . ARG A 1 133 ? 6.065 -16.019 -1.465 1.00 47.78 133 ARG A N 1
ATOM 1032 C CA . ARG A 1 133 ? 5.232 -16.295 -2.629 1.00 47.78 133 ARG A CA 1
ATOM 1033 C C . ARG A 1 133 ? 4.333 -15.075 -2.769 1.00 47.78 133 ARG A C 1
ATOM 1035 O O . ARG A 1 133 ? 3.217 -15.069 -2.258 1.00 47.78 133 ARG A O 1
ATOM 1042 N N . LEU A 1 134 ? 4.834 -14.041 -3.456 1.00 47.50 134 LEU A N 1
ATOM 1043 C CA . LEU A 1 134 ? 3.972 -13.107 -4.170 1.00 47.50 134 LEU A CA 1
ATOM 1044 C C . LEU A 1 134 ? 2.922 -14.006 -4.821 1.00 47.50 134 LEU A C 1
ATOM 1046 O O . LEU A 1 134 ? 3.337 -14.944 -5.513 1.00 47.50 134 LEU A O 1
ATOM 1050 N N . PRO A 1 135 ? 1.624 -13.878 -4.476 1.00 40.12 135 PRO A N 1
ATOM 1051 C CA . PRO A 1 135 ? 0.615 -14.796 -4.975 1.00 40.12 135 PRO A CA 1
ATOM 1052 C C . PRO A 1 135 ? 0.820 -14.819 -6.474 1.00 40.12 135 PRO A C 1
ATOM 1054 O O . PRO A 1 135 ? 0.706 -13.756 -7.089 1.00 40.12 135 PRO A O 1
ATOM 1057 N N . ALA A 1 136 ? 1.275 -15.975 -6.991 1.00 34.84 136 ALA A N 1
ATOM 1058 C CA . ALA A 1 136 ? 1.761 -16.114 -8.357 1.00 34.84 136 ALA A CA 1
ATOM 1059 C C . ALA A 1 136 ? 0.803 -15.318 -9.209 1.00 34.84 136 ALA A C 1
ATOM 1061 O O . ALA A 1 136 ? -0.378 -15.626 -9.119 1.00 34.84 136 ALA A O 1
ATOM 1062 N N . LEU A 1 137 ? 1.266 -14.247 -9.863 1.00 36.03 137 LEU A N 1
ATOM 1063 C CA . LEU A 1 137 ? 0.421 -13.302 -10.587 1.00 36.03 137 LEU A CA 1
ATOM 1064 C C . LEU A 1 137 ? -0.611 -14.105 -11.382 1.00 36.03 137 LEU A C 1
ATOM 1066 O O . LEU A 1 137 ? -0.326 -14.604 -12.470 1.00 36.03 137 LEU A O 1
ATOM 1070 N N . VAL A 1 138 ? -1.807 -14.293 -10.816 1.00 30.66 138 VAL A N 1
ATOM 1071 C CA . VAL A 1 138 ? -2.881 -15.021 -11.470 1.00 30.66 138 VAL A CA 1
ATOM 1072 C C . VAL A 1 138 ? -3.492 -13.983 -12.397 1.00 30.66 138 VAL A C 1
ATOM 1074 O O . VAL A 1 138 ? -4.604 -13.507 -12.204 1.00 30.66 138 VAL A O 1
ATOM 1077 N N . PHE A 1 139 ? -2.755 -13.625 -13.451 1.00 31.09 139 PHE A N 1
ATOM 1078 C CA . PHE A 1 139 ? -3.383 -13.294 -14.718 1.00 31.09 139 PHE A CA 1
ATOM 1079 C C . PHE A 1 139 ? -3.949 -14.608 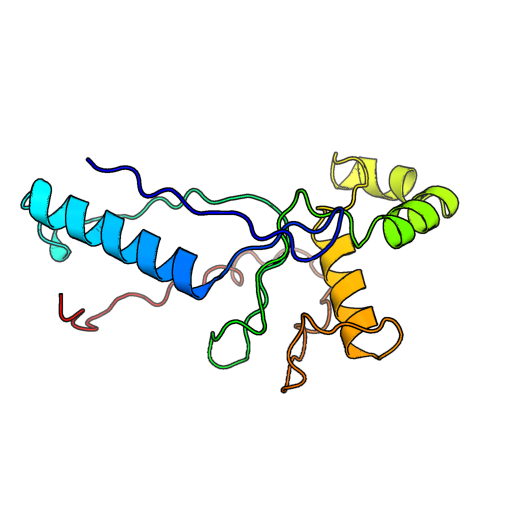-15.252 1.00 31.09 139 PHE A C 1
ATOM 1081 O O . PHE A 1 139 ? -3.368 -15.284 -16.100 1.00 31.09 139 PHE A O 1
ATOM 1088 N N . ASN A 1 140 ? -5.078 -15.028 -14.680 1.00 25.12 140 ASN A N 1
ATOM 1089 C CA . ASN A 1 140 ? -5.800 -16.180 -15.175 1.00 25.12 140 ASN A CA 1
ATOM 1090 C C . ASN A 1 140 ? -6.271 -15.843 -16.593 1.00 25.12 140 ASN A C 1
ATOM 1092 O O . ASN A 1 140 ? -7.207 -15.061 -16.762 1.00 25.12 140 ASN A O 1
ATOM 1096 N N . ARG A 1 141 ? -5.689 -16.479 -17.616 1.00 28.16 141 ARG A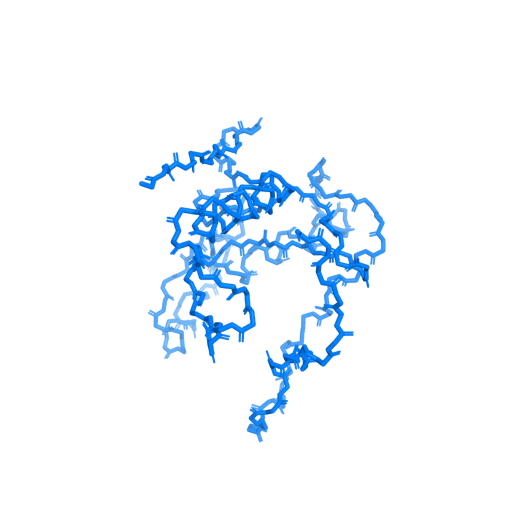 N 1
ATOM 1097 C CA . ARG A 1 141 ? -6.217 -16.451 -18.995 1.00 28.16 141 ARG A CA 1
ATOM 1098 C C . ARG A 1 141 ? -7.660 -16.999 -19.105 1.00 28.16 141 ARG A C 1
ATOM 1100 O O . ARG A 1 141 ? -8.193 -17.072 -20.205 1.00 28.16 141 ARG A O 1
ATOM 1107 N N . ARG A 1 142 ? -8.305 -17.401 -17.999 1.00 27.2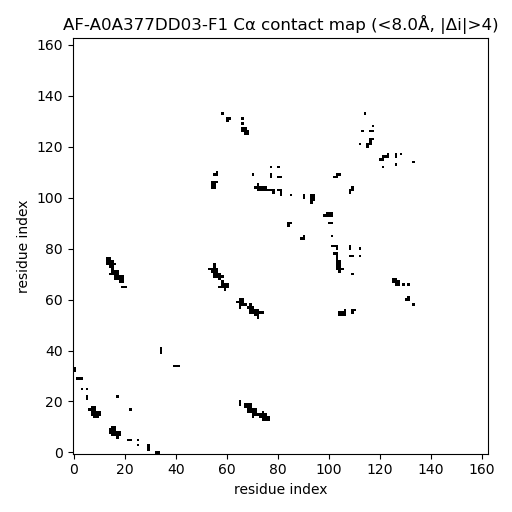5 142 ARG A N 1
ATOM 1108 C CA . ARG A 1 142 ? -9.659 -17.972 -17.920 1.00 27.25 142 ARG A CA 1
ATOM 1109 C C . ARG A 1 142 ? -10.542 -17.396 -16.795 1.00 27.25 142 ARG A C 1
ATOM 1111 O O . ARG A 1 142 ? -11.414 -18.108 -16.305 1.00 27.25 142 ARG A O 1
ATOM 1118 N N . GLN A 1 143 ? -10.404 -16.130 -16.386 1.00 34.72 143 GLN A N 1
ATOM 1119 C CA . GLN A 1 143 ? -11.445 -15.485 -15.556 1.00 34.72 143 GLN A CA 1
ATOM 1120 C C . GLN A 1 143 ? -12.643 -15.026 -16.406 1.00 34.72 143 GLN A C 1
ATOM 1122 O O . GLN A 1 143 ? -12.925 -13.847 -16.595 1.00 34.72 143 GLN A O 1
ATOM 1127 N N . ARG A 1 144 ? -13.382 -16.019 -16.907 1.00 28.08 144 ARG A N 1
ATOM 1128 C CA . ARG A 1 144 ? -14.789 -15.890 -17.281 1.00 28.08 144 ARG A CA 1
ATOM 1129 C C . ARG A 1 144 ? -15.586 -16.024 -15.978 1.00 28.08 144 ARG A C 1
ATOM 1131 O O . ARG A 1 144 ? -15.649 -17.112 -15.423 1.00 28.08 144 ARG A O 1
ATOM 1138 N N . LEU A 1 145 ? -16.112 -14.905 -15.477 1.00 32.72 145 LEU A N 1
ATOM 1139 C CA . LEU A 1 145 ? -17.256 -14.801 -14.555 1.00 32.72 145 LEU A CA 1
ATOM 1140 C C . LEU A 1 145 ? -17.387 -15.913 -13.487 1.00 32.72 145 LEU A C 1
ATOM 1142 O O . LEU A 1 145 ? -18.150 -16.855 -13.673 1.00 32.72 145 LEU A O 1
ATOM 1146 N N . ARG A 1 146 ? -16.764 -15.748 -12.313 1.00 25.81 146 ARG A N 1
ATOM 1147 C CA . ARG A 1 146 ? -17.370 -16.210 -11.048 1.00 25.81 146 ARG A CA 1
ATOM 1148 C C . ARG A 1 146 ? -17.185 -15.148 -9.967 1.00 25.81 146 ARG A C 1
ATOM 1150 O O . ARG A 1 146 ? -16.072 -14.724 -9.684 1.00 25.81 146 ARG A O 1
ATOM 1157 N N . ARG A 1 147 ? -18.313 -14.685 -9.427 1.00 30.17 147 ARG A N 1
ATOM 1158 C CA . ARG A 1 147 ? -18.492 -13.471 -8.612 1.00 30.17 147 ARG A CA 1
ATOM 1159 C C . ARG A 1 147 ? -18.104 -13.611 -7.128 1.00 30.17 147 ARG A C 1
ATOM 1161 O O . ARG A 1 147 ? -18.405 -12.709 -6.363 1.00 30.17 147 ARG A O 1
ATOM 1168 N N . GLU A 1 148 ? -17.442 -14.685 -6.697 1.00 28.77 148 GLU A N 1
ATOM 1169 C CA . GLU A 1 148 ? -17.537 -15.098 -5.279 1.00 28.77 148 GLU A CA 1
ATOM 1170 C C . GLU A 1 148 ? -16.216 -15.312 -4.517 1.00 28.77 148 GLU A C 1
ATOM 1172 O O . GLU A 1 148 ? -16.236 -15.904 -3.446 1.00 28.77 148 GLU A O 1
ATOM 1177 N N . GLN A 1 149 ? -15.054 -14.841 -4.990 1.00 29.84 149 GLN A N 1
ATOM 1178 C CA . GLN A 1 149 ? -13.777 -15.179 -4.317 1.00 29.84 149 GLN A CA 1
ATOM 1179 C C . GLN A 1 149 ? -12.896 -14.015 -3.839 1.00 29.84 149 GLN A C 1
ATOM 1181 O O . GLN A 1 149 ? -11.763 -14.254 -3.438 1.00 29.84 149 GLN A O 1
ATOM 1186 N N . TYR A 1 150 ? -13.406 -12.780 -3.778 1.00 27.61 150 TYR A N 1
ATOM 1187 C CA . TYR A 1 150 ? -12.628 -11.634 -3.262 1.00 27.61 150 TYR A CA 1
ATOM 1188 C C . TYR A 1 150 ? -13.095 -11.064 -1.917 1.00 27.61 150 TYR A C 1
ATOM 1190 O O . TYR A 1 150 ? -12.510 -10.105 -1.429 1.00 27.61 150 TYR A O 1
ATOM 1198 N N . PHE A 1 151 ? -14.073 -11.689 -1.263 1.00 25.45 151 PHE A N 1
ATOM 1199 C CA . PHE A 1 151 ? -14.473 -11.323 0.093 1.00 25.45 151 PHE A CA 1
ATOM 1200 C C . PHE A 1 151 ? -14.570 -12.572 0.956 1.00 25.45 151 PHE A C 1
ATOM 1202 O O . PHE A 1 151 ? -15.640 -13.143 1.132 1.00 25.45 151 PHE A O 1
ATOM 1209 N N . ARG A 1 152 ? -13.448 -12.988 1.547 1.00 25.55 152 ARG A N 1
ATOM 1210 C CA . ARG A 1 152 ? -13.524 -13.737 2.800 1.00 25.55 152 ARG A CA 1
ATOM 1211 C C . ARG A 1 152 ? -13.667 -12.706 3.917 1.00 25.55 152 ARG A C 1
ATOM 1213 O O . ARG A 1 152 ? -12.712 -12.404 4.620 1.00 25.55 152 ARG A O 1
ATOM 1220 N N . VAL A 1 153 ? -14.863 -12.134 4.053 1.00 30.22 153 VAL A N 1
ATOM 1221 C CA . VAL A 1 153 ? -15.274 -11.594 5.350 1.00 30.22 153 VAL A CA 1
ATOM 1222 C C . VAL A 1 153 ? -15.352 -12.827 6.242 1.00 30.22 153 VAL A C 1
ATOM 1224 O O . VAL A 1 153 ? -16.260 -13.642 6.082 1.00 30.22 153 VAL A O 1
ATOM 1227 N N . LYS A 1 154 ? -14.362 -13.042 7.119 1.00 25.61 154 LYS A N 1
ATOM 1228 C CA . LYS A 1 154 ? -14.610 -13.900 8.279 1.00 25.61 154 LYS A CA 1
ATOM 1229 C C . LYS A 1 154 ? -15.839 -13.288 8.942 1.00 25.61 154 LYS A C 1
ATOM 1231 O O . LYS A 1 154 ? -15.788 -12.134 9.360 1.00 25.61 154 LYS A O 1
ATOM 1236 N N . SER A 1 155 ? -16.950 -14.019 8.970 1.00 28.47 155 SER A N 1
ATOM 1237 C CA . SER A 1 155 ? -18.038 -13.696 9.878 1.00 28.47 155 SER A CA 1
ATOM 1238 C C . SER A 1 155 ? -17.407 -13.570 11.260 1.00 28.47 155 SER A C 1
ATOM 1240 O O . SER A 1 155 ? -16.848 -14.545 11.765 1.00 28.47 155 SER A O 1
ATOM 1242 N N . LEU A 1 156 ? -17.434 -12.366 11.827 1.00 34.62 156 LEU A N 1
ATOM 1243 C CA . LEU A 1 156 ? -17.105 -12.114 13.224 1.00 34.62 156 LEU A CA 1
ATOM 1244 C C . LEU A 1 156 ? -18.198 -12.776 14.070 1.00 34.62 156 LEU A C 1
ATOM 1246 O O . LEU A 1 156 ? -19.106 -12.120 14.566 1.00 34.62 156 LEU A O 1
ATOM 1250 N N . GLN A 1 157 ? -18.165 -14.102 14.166 1.00 30.66 157 GLN A N 1
ATOM 1251 C CA . GLN A 1 157 ? -18.855 -14.817 15.223 1.00 30.66 157 GLN A CA 1
ATOM 1252 C C . GLN A 1 157 ? -17.853 -14.974 16.361 1.00 30.66 157 GLN A C 1
ATOM 1254 O O . GLN A 1 157 ? -16.905 -15.743 16.251 1.00 30.66 157 GLN A O 1
ATOM 1259 N N . HIS A 1 158 ? -18.074 -14.183 17.413 1.00 36.09 158 HIS A N 1
ATOM 1260 C CA . HIS A 1 158 ? -17.490 -14.327 18.745 1.00 36.09 158 HIS A CA 1
ATOM 1261 C C . HIS A 1 158 ? -15.971 -14.566 18.794 1.00 36.09 158 HIS A C 1
ATOM 1263 O O . HIS A 1 158 ? -15.503 -15.576 19.307 1.00 36.09 158 HIS A O 1
ATOM 1269 N N . GLU A 1 159 ? -15.188 -13.580 18.364 1.00 31.23 159 GLU A N 1
ATOM 1270 C CA . GLU A 1 159 ? -13.892 -13.342 19.004 1.00 31.23 159 GLU A CA 1
ATOM 1271 C C . GLU A 1 159 ? -14.069 -12.103 19.879 1.00 31.23 159 GLU A C 1
ATOM 1273 O O . GLU A 1 159 ? -14.368 -11.012 19.391 1.00 31.23 159 GLU A O 1
ATOM 1278 N N . SER A 1 160 ? -13.991 -12.305 21.194 1.00 29.80 160 SER A N 1
ATOM 1279 C CA . SER A 1 160 ? -13.986 -11.239 22.187 1.00 29.80 160 SER A CA 1
ATOM 1280 C C . SER A 1 160 ? -12.773 -10.352 21.931 1.00 29.80 160 SER A C 1
ATOM 1282 O O . SER A 1 160 ? -11.646 -10.699 22.292 1.00 29.80 160 SER A O 1
ATOM 1284 N N . TRP A 1 161 ? -12.995 -9.214 21.284 1.00 33.69 161 TRP A N 1
ATOM 1285 C CA . TRP A 1 161 ? -12.008 -8.153 21.224 1.00 33.69 161 TRP A CA 1
ATOM 1286 C C . TRP A 1 161 ? -11.890 -7.593 22.638 1.00 33.69 161 TRP A C 1
ATOM 1288 O O . TRP A 1 161 ? -12.781 -6.888 23.095 1.00 33.69 161 TRP A O 1
ATOM 1298 N N . GLY A 1 162 ? -10.825 -7.970 23.348 1.00 36.00 162 GLY A N 1
ATOM 1299 C CA . GLY A 1 162 ? -10.451 -7.383 24.634 1.00 36.00 162 GLY A CA 1
ATOM 1300 C C . GLY A 1 162 ? -10.018 -5.928 24.453 1.00 36.00 162 GLY A C 1
ATOM 1301 O O . GLY A 1 162 ? -8.823 -5.625 24.466 1.00 36.00 162 GLY A O 1
ATOM 1302 N N . ILE A 1 163 ? -10.999 -5.064 24.209 1.00 35.94 163 ILE A N 1
ATOM 1303 C CA . ILE A 1 163 ? -10.941 -3.607 24.339 1.00 35.94 163 ILE A CA 1
ATOM 1304 C C . ILE A 1 163 ? -11.669 -3.204 25.612 1.00 35.94 163 ILE A C 1
ATOM 1306 O O . ILE A 1 163 ? -12.718 -3.815 25.902 1.00 35.94 163 ILE A O 1
#

InterPro domains:
  IPR018484 Carbohydrate kinase FGGY, N-terminal [PF00370] (3-111)
  IPR043129 ATPase, nucleotide binding domain [SSF53067] (8-111)
  IPR050406 FGGY Carbohydrate Kinase [PTHR43095] (4-107)

Sequence (163 aa):
MKRLPLCALSPQPGWAERDMAELWQCCMAVIRELLTHSGVSGEQIVGIGISAQGKGLFLLDKNDKPLGNAILSSDRRAMEIVRRWQEDGIPEKLYPLTRQTLWTGHPGVAVTLAERARTGTLRANWLRDDDARLPALVFNRRQRLRREQYFRVKSLQHESWGI

Secondary structure (DSSP, 8-state):
------PPB-SSTT--EE-HHHHHHHHHHHHHHHHHHH---GGG----------SSB--B-TTS-BSSPEEPTT--TTHHHHHHHHHTTHHHHHHHHHS----TTSHHHHHHHHHHHHTTSS--TTS--S----------TT------SS-------S-----

Radius of gyration: 19.16 Å; Cα contacts (8 Å, |Δi|>4): 162; chains: 1; bounding box: 43×32×51 Å